Protein AF-A0A089HKS4-F1 (afdb_monomer_lite)

Structure (mmCIF, N/CA/C/O backbone):
data_AF-A0A089HKS4-F1
#
_entry.id   AF-A0A089HKS4-F1
#
loop_
_atom_site.group_PDB
_atom_site.id
_atom_site.type_symbol
_atom_site.label_atom_id
_atom_site.label_alt_id
_atom_site.label_comp_id
_atom_site.label_asym_id
_atom_site.label_entity_id
_atom_site.label_seq_id
_atom_site.pdbx_PDB_ins_code
_atom_site.Cartn_x
_atom_site.Cartn_y
_atom_site.Cartn_z
_atom_site.occupancy
_atom_site.B_iso_or_equiv
_atom_site.auth_seq_id
_atom_site.auth_comp_id
_atom_site.auth_asym_id
_atom_site.auth_atom_id
_atom_site.pdbx_PDB_model_num
ATOM 1 N N . MET A 1 1 ? 11.413 -24.859 32.666 1.00 36.19 1 MET A N 1
ATOM 2 C CA . MET A 1 1 ? 10.298 -23.890 32.607 1.00 36.19 1 MET A CA 1
ATOM 3 C C . MET A 1 1 ? 10.581 -22.929 31.468 1.00 36.19 1 MET A C 1
ATOM 5 O O . MET A 1 1 ? 11.746 -22.648 31.229 1.00 36.19 1 MET A O 1
ATOM 9 N N . HIS A 1 2 ? 9.527 -22.548 30.751 1.00 44.34 2 HIS A N 1
ATOM 10 C CA . HIS A 1 2 ? 9.494 -21.670 29.578 1.00 44.34 2 HIS A CA 1
ATOM 11 C C . HIS A 1 2 ? 10.406 -20.441 29.664 1.00 44.34 2 HIS A C 1
ATOM 13 O O . HIS A 1 2 ? 10.468 -19.835 30.727 1.00 44.34 2 HIS A O 1
ATOM 19 N N . VAL A 1 3 ? 10.913 -19.998 28.506 1.00 37.94 3 VAL A N 1
ATOM 20 C CA . VAL A 1 3 ? 10.481 -18.707 27.939 1.00 37.94 3 VAL A CA 1
ATOM 21 C C . VAL A 1 3 ? 10.376 -18.863 26.416 1.00 37.94 3 VAL A C 1
ATOM 23 O O . VAL A 1 3 ? 11.381 -18.894 25.714 1.00 37.94 3 VAL A O 1
ATOM 26 N N . SER A 1 4 ? 9.153 -19.001 25.909 1.00 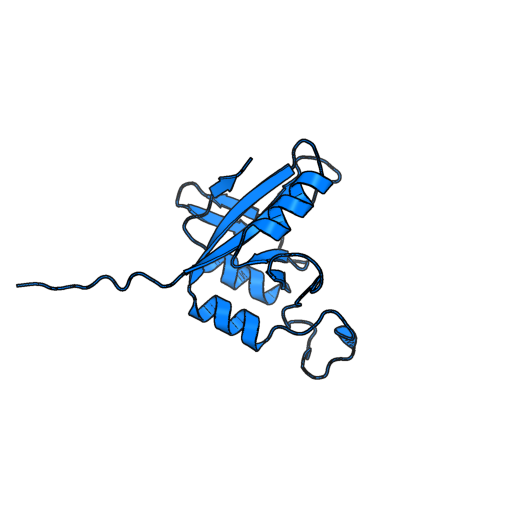47.31 4 SER A N 1
ATOM 27 C CA . SER A 1 4 ? 8.822 -18.631 24.535 1.00 47.31 4 SER A CA 1
ATOM 28 C C . SER A 1 4 ? 8.709 -17.110 24.517 1.00 47.31 4 SER A C 1
ATOM 30 O O . SER A 1 4 ? 7.726 -16.561 25.017 1.00 47.31 4 SER A O 1
ATOM 32 N N . VAL A 1 5 ? 9.734 -16.428 24.014 1.00 43.84 5 VAL A N 1
ATOM 33 C CA . VAL A 1 5 ? 9.570 -15.038 23.592 1.00 43.84 5 VAL A CA 1
ATOM 34 C C . VAL A 1 5 ? 8.812 -15.135 22.277 1.00 43.84 5 VAL A C 1
ATOM 36 O O . VAL A 1 5 ? 9.337 -15.666 21.302 1.00 43.84 5 VAL A O 1
ATOM 39 N N . ALA A 1 6 ? 7.542 -14.739 22.279 1.00 45.81 6 ALA A N 1
ATOM 40 C CA . ALA A 1 6 ? 6.919 -14.340 21.032 1.00 45.81 6 ALA A CA 1
ATOM 41 C C . ALA A 1 6 ? 7.774 -13.176 20.524 1.00 45.81 6 ALA A C 1
ATOM 43 O O . ALA A 1 6 ? 7.830 -12.147 21.197 1.00 45.81 6 ALA A O 1
ATOM 44 N N . ASP A 1 7 ? 8.506 -13.373 19.425 1.00 47.94 7 ASP A N 1
ATOM 45 C CA . ASP A 1 7 ? 9.016 -12.244 18.655 1.00 47.94 7 ASP A CA 1
ATOM 46 C C . ASP A 1 7 ? 7.803 -11.343 18.424 1.00 47.94 7 ASP A C 1
ATOM 48 O O . ASP A 1 7 ? 6.826 -11.771 17.801 1.00 47.94 7 ASP A O 1
ATOM 52 N N . GLU A 1 8 ? 7.805 -10.134 18.990 1.00 53.44 8 GLU A N 1
ATOM 53 C CA . GLU A 1 8 ? 6.911 -9.097 18.495 1.00 53.44 8 GLU A CA 1
ATOM 54 C C . GLU A 1 8 ? 7.247 -8.981 17.014 1.00 53.44 8 GLU A C 1
ATOM 56 O O . GLU A 1 8 ? 8.325 -8.509 16.652 1.00 53.44 8 GLU A O 1
ATOM 61 N N . ALA A 1 9 ? 6.386 -9.534 16.160 1.00 63.00 9 ALA A N 1
ATOM 62 C CA . ALA A 1 9 ? 6.584 -9.466 14.730 1.00 63.00 9 ALA A CA 1
ATOM 63 C C . ALA A 1 9 ? 6.672 -7.980 14.384 1.00 63.00 9 ALA A C 1
ATOM 65 O O . ALA A 1 9 ? 5.682 -7.256 14.504 1.00 63.00 9 ALA A O 1
ATOM 66 N N . ASN A 1 10 ? 7.873 -7.522 14.025 1.00 89.69 10 ASN A N 1
ATOM 67 C CA . ASN A 1 10 ? 8.078 -6.152 13.599 1.00 89.69 10 ASN A CA 1
ATOM 68 C C . ASN A 1 10 ? 7.213 -5.960 12.353 1.00 89.69 10 ASN A C 1
ATOM 70 O O . ASN A 1 10 ? 7.341 -6.705 11.376 1.00 89.69 10 ASN A O 1
ATOM 74 N N . THR A 1 11 ? 6.252 -5.051 12.445 1.00 95.94 11 THR A N 1
ATOM 75 C CA . THR A 1 11 ? 5.238 -4.830 11.419 1.00 95.94 11 THR A CA 1
ATOM 76 C C . THR A 1 11 ? 5.248 -3.376 11.003 1.00 95.94 11 THR A C 1
ATOM 78 O O . THR A 1 11 ? 5.591 -2.482 11.774 1.00 95.94 11 THR A O 1
ATOM 81 N N . VAL A 1 12 ? 4.864 -3.141 9.755 1.00 97.19 12 VAL A N 1
ATOM 82 C CA . VAL A 1 12 ? 4.718 -1.808 9.186 1.00 97.19 12 VAL A CA 1
ATOM 83 C C . VAL A 1 12 ? 3.266 -1.615 8.791 1.00 97.19 12 VAL A C 1
ATOM 85 O O . VAL A 1 12 ? 2.650 -2.495 8.184 1.00 97.19 12 VAL A O 1
ATOM 88 N N . LYS A 1 13 ? 2.719 -0.451 9.140 1.00 97.81 13 LYS A N 1
ATOM 89 C CA . LYS A 1 13 ? 1.343 -0.088 8.816 1.00 97.81 13 LYS A CA 1
ATOM 90 C C . LYS A 1 13 ? 1.222 0.439 7.400 1.00 97.81 13 LYS A C 1
ATOM 92 O O . LYS A 1 13 ? 2.062 1.205 6.928 1.00 97.81 13 LYS A O 1
ATOM 97 N N . TYR A 1 14 ? 0.140 0.039 6.753 1.00 97.88 14 TYR A N 1
ATOM 98 C CA . TYR A 1 14 ? -0.251 0.451 5.421 1.00 97.88 14 TYR A CA 1
ATOM 99 C C . TYR A 1 14 ? -1.690 0.953 5.431 1.00 97.88 14 TYR A C 1
ATOM 101 O O . TYR A 1 14 ? -2.522 0.520 6.227 1.00 97.88 14 TYR A O 1
ATOM 109 N N . TYR A 1 15 ? -1.975 1.870 4.512 1.00 97.06 15 TYR A N 1
ATOM 110 C CA . TYR A 1 15 ? -3.217 2.621 4.474 1.00 97.06 15 TYR A CA 1
ATOM 111 C C . TYR A 1 15 ? -3.741 2.713 3.046 1.00 97.06 15 TYR A C 1
ATOM 113 O O . TYR A 1 15 ? -3.063 3.212 2.143 1.00 97.06 15 TYR A O 1
ATOM 121 N N . ARG A 1 16 ? -4.975 2.265 2.822 1.00 94.81 16 ARG A N 1
ATOM 122 C CA . ARG A 1 16 ? -5.644 2.334 1.522 1.00 94.81 16 ARG A CA 1
ATOM 123 C C . ARG A 1 16 ? -6.877 3.223 1.604 1.00 94.81 16 ARG A C 1
ATOM 125 O O . ARG A 1 16 ? -7.870 2.846 2.209 1.00 94.81 16 ARG A O 1
ATOM 132 N N . VAL A 1 17 ? -6.849 4.362 0.914 1.00 93.06 17 VAL A N 1
ATOM 133 C CA . VAL A 1 17 ? -8.039 5.214 0.767 1.00 93.06 17 VAL A CA 1
ATOM 134 C C . VAL A 1 17 ? -9.005 4.597 -0.247 1.00 93.06 17 VAL A C 1
ATOM 136 O O . VAL A 1 17 ? -8.616 4.314 -1.388 1.00 93.06 17 VAL A O 1
ATOM 139 N N . GLN A 1 18 ? -10.266 4.433 0.145 1.00 90.62 18 GLN A N 1
ATOM 140 C CA . GLN A 1 18 ? -11.372 4.021 -0.723 1.00 90.62 18 GLN A CA 1
ATOM 141 C C . GLN A 1 18 ? -12.529 5.023 -0.633 1.00 90.62 18 GLN A C 1
ATOM 143 O O . GLN A 1 18 ? -12.524 5.928 0.199 1.00 90.62 18 GLN A O 1
ATOM 148 N N . THR A 1 19 ? -13.491 4.938 -1.551 1.00 84.88 19 THR A N 1
ATOM 149 C CA . THR A 1 19 ? -14.662 5.829 -1.557 1.00 84.88 19 THR A CA 1
ATOM 150 C C . THR A 1 19 ? -15.882 5.039 -1.989 1.00 84.88 19 THR A C 1
ATOM 152 O O . THR A 1 19 ? -15.826 4.361 -3.014 1.00 84.88 19 THR A O 1
ATOM 155 N N . LYS A 1 20 ? -16.972 5.140 -1.228 1.00 75.38 20 LYS A N 1
ATOM 156 C CA . LYS A 1 20 ? -18.261 4.520 -1.552 1.00 75.38 20 LYS A CA 1
ATOM 157 C C . LYS A 1 20 ? -18.883 5.251 -2.760 1.00 75.38 20 LYS A C 1
ATOM 159 O O . LYS A 1 20 ? -19.045 6.467 -2.711 1.00 75.38 20 LYS A O 1
ATOM 164 N N . GLY A 1 21 ? -19.214 4.542 -3.849 1.00 62.38 21 GLY A N 1
ATOM 165 C CA . GLY A 1 21 ? -19.958 5.089 -5.008 1.00 62.38 21 GLY A CA 1
ATOM 166 C C . GLY A 1 21 ? -19.332 4.879 -6.403 1.00 62.38 21 GLY A C 1
ATOM 167 O O . GLY A 1 21 ? -18.217 4.382 -6.535 1.00 62.38 21 GLY A O 1
ATOM 168 N N . GLU A 1 22 ? -20.052 5.289 -7.460 1.00 50.25 22 GLU A N 1
ATOM 169 C CA . GLU A 1 22 ? -19.751 5.027 -8.893 1.00 50.25 22 GLU A CA 1
ATOM 170 C C . GLU A 1 22 ? -18.456 5.663 -9.441 1.00 50.25 22 GLU A C 1
ATOM 172 O O . GLU A 1 22 ? -17.947 5.246 -10.483 1.00 50.25 22 GLU A O 1
ATOM 177 N N . HIS A 1 23 ? -17.912 6.676 -8.763 1.00 47.06 23 HIS A N 1
ATOM 178 C CA . HIS A 1 23 ? -16.701 7.401 -9.185 1.00 47.06 23 HIS A CA 1
ATOM 179 C C . HIS A 1 23 ? -15.555 7.309 -8.169 1.00 47.06 23 HIS A C 1
ATOM 181 O O . HIS A 1 23 ? -14.490 7.905 -8.356 1.00 47.06 23 HIS A O 1
ATOM 187 N N . GLY A 1 24 ? -15.768 6.558 -7.086 1.00 51.66 24 GLY A N 1
ATOM 188 C CA . GLY A 1 24 ? -14.751 6.257 -6.096 1.00 51.66 24 GLY A CA 1
ATOM 189 C C . GLY A 1 24 ? -13.690 5.325 -6.660 1.00 51.66 24 GLY A C 1
ATOM 190 O O . GLY A 1 24 ? -13.913 4.585 -7.615 1.00 51.66 24 GLY A O 1
ATOM 191 N N . SER A 1 25 ? -12.508 5.309 -6.048 1.00 57.06 25 SER A N 1
ATOM 192 C CA . SER A 1 25 ? -11.682 4.108 -6.140 1.00 57.06 25 SER A CA 1
ATOM 193 C C . SER A 1 25 ? -12.539 2.954 -5.630 1.00 57.06 25 SER A C 1
ATOM 195 O O . SER A 1 25 ? -12.789 2.933 -4.425 1.00 57.06 25 SER A O 1
ATOM 197 N N . PHE A 1 26 ? -13.011 2.098 -6.550 1.00 64.12 26 PHE A N 1
ATOM 198 C CA . PHE A 1 26 ? -13.854 0.930 -6.284 1.00 64.12 26 PHE A CA 1
ATOM 199 C C . PHE A 1 26 ? -13.459 0.276 -4.963 1.00 64.12 26 PHE A C 1
ATOM 201 O O . PHE A 1 26 ? -12.260 0.205 -4.675 1.00 64.12 26 PHE A O 1
ATOM 208 N N . GLU A 1 27 ? -14.446 -0.186 -4.192 1.00 76.44 27 GLU A N 1
ATOM 209 C CA . GLU A 1 27 ? -14.248 -1.025 -3.006 1.00 76.44 27 GLU A CA 1
ATOM 210 C C . GLU A 1 27 ? -13.445 -2.264 -3.415 1.00 76.44 27 GLU A C 1
ATOM 212 O O . GLU A 1 27 ? -13.967 -3.278 -3.872 1.00 76.44 27 GLU A O 1
ATOM 217 N N . ARG A 1 28 ? -12.125 -2.111 -3.387 1.00 87.38 28 ARG A N 1
ATOM 218 C CA . ARG A 1 28 ? -11.183 -3.018 -4.031 1.00 87.38 28 ARG A CA 1
ATOM 219 C C . ARG A 1 28 ? -10.545 -3.914 -3.001 1.00 87.38 28 ARG A C 1
ATOM 221 O O . ARG A 1 28 ? -10.212 -5.040 -3.331 1.00 87.38 28 ARG A O 1
ATOM 228 N N . MET A 1 29 ? -10.361 -3.390 -1.802 1.00 92.38 29 MET A N 1
ATOM 229 C CA . MET A 1 29 ? -9.932 -4.111 -0.627 1.00 92.38 29 MET A CA 1
ATOM 230 C C . MET A 1 29 ? -11.111 -4.188 0.340 1.00 92.38 29 MET A C 1
ATOM 232 O O . MET A 1 29 ? -11.772 -3.180 0.604 1.00 92.38 29 MET A O 1
ATOM 236 N N . VAL A 1 30 ? -11.373 -5.394 0.819 1.00 93.69 30 VAL A N 1
ATOM 237 C CA . VAL A 1 30 ? -12.378 -5.724 1.826 1.00 93.69 30 VAL A CA 1
ATOM 238 C C . VAL A 1 30 ? -11.629 -6.198 3.062 1.00 93.69 30 VAL A C 1
ATOM 240 O O . VAL A 1 30 ? -10.667 -6.950 2.931 1.00 93.69 30 VAL A O 1
ATOM 243 N N . VAL A 1 31 ? -12.041 -5.731 4.238 1.00 96.06 31 VAL A N 1
ATOM 244 C CA . VAL A 1 31 ? -11.536 -6.228 5.522 1.00 96.06 31 VAL A CA 1
ATOM 245 C C . VAL A 1 31 ? -12.405 -7.408 5.941 1.00 96.06 31 VAL A C 1
ATOM 247 O O . VAL A 1 31 ? -13.628 -7.279 5.961 1.00 96.06 31 VAL A O 1
ATOM 250 N N . ASN A 1 32 ? -11.777 -8.535 6.254 1.00 97.12 32 ASN A N 1
ATOM 251 C CA . ASN A 1 32 ? -12.457 -9.737 6.723 1.00 97.12 32 ASN A CA 1
ATOM 252 C C . ASN A 1 32 ? -12.618 -9.711 8.251 1.00 97.12 32 ASN A C 1
ATOM 254 O O . ASN A 1 32 ? -11.878 -9.021 8.954 1.00 97.12 32 ASN A O 1
ATOM 258 N N . ASP A 1 33 ? -13.554 -10.505 8.776 1.00 96.69 33 ASP A N 1
ATOM 259 C CA . ASP A 1 33 ? -13.853 -10.559 10.217 1.00 96.69 33 ASP A CA 1
ATOM 260 C C . ASP A 1 33 ? -12.660 -11.026 11.076 1.00 96.69 33 ASP A C 1
ATOM 262 O O . ASP A 1 33 ? -12.599 -10.735 12.270 1.00 96.69 33 ASP A O 1
ATOM 266 N N . ASP A 1 34 ? -11.704 -11.742 10.481 1.00 95.56 34 ASP A N 1
ATOM 267 C CA . ASP A 1 34 ? -10.487 -12.235 11.135 1.00 95.56 34 ASP A CA 1
ATOM 268 C C . ASP A 1 34 ? -9.309 -11.242 11.089 1.00 95.56 34 ASP A C 1
ATOM 270 O O . ASP A 1 34 ? -8.215 -11.553 11.562 1.00 95.56 34 ASP A O 1
ATOM 274 N N . GLY A 1 35 ? -9.518 -10.044 10.535 1.00 95.69 35 GLY A N 1
ATOM 275 C CA . GLY A 1 35 ? -8.482 -9.025 10.383 1.00 95.69 35 GLY A CA 1
ATOM 276 C C . GLY A 1 35 ? -7.533 -9.262 9.204 1.00 95.69 35 GLY A C 1
ATOM 277 O O . GLY A 1 35 ? -6.523 -8.564 9.104 1.00 95.69 35 GLY A O 1
ATOM 278 N N . THR A 1 36 ? -7.826 -10.208 8.310 1.00 97.81 36 THR A N 1
ATOM 279 C CA . THR A 1 36 ? -7.187 -10.296 6.987 1.00 97.81 36 THR A CA 1
ATOM 280 C C . THR A 1 36 ? -7.887 -9.376 5.984 1.00 97.81 36 THR A C 1
ATOM 282 O O . THR A 1 36 ? -8.860 -8.683 6.308 1.00 97.81 36 THR A O 1
ATOM 285 N N . ILE A 1 37 ? -7.401 -9.352 4.742 1.00 97.25 37 ILE A N 1
ATOM 286 C CA . ILE A 1 37 ? -8.039 -8.612 3.652 1.00 97.25 37 ILE A CA 1
ATOM 287 C C . ILE A 1 37 ? -8.359 -9.519 2.466 1.00 97.25 37 ILE A C 1
ATOM 289 O O . ILE A 1 37 ? -7.778 -10.584 2.282 1.00 97.25 37 ILE A O 1
ATOM 293 N N . SER A 1 38 ? -9.239 -9.045 1.593 1.00 95.62 38 SER A N 1
ATOM 294 C CA . SER A 1 38 ? -9.435 -9.604 0.256 1.00 95.62 38 SER A CA 1
ATOM 295 C C . SER A 1 38 ? -9.427 -8.500 -0.793 1.00 95.62 38 SER A C 1
ATOM 297 O O . SER A 1 38 ? -10.033 -7.444 -0.613 1.00 95.62 38 SER A O 1
ATOM 299 N N . ILE A 1 39 ? -8.730 -8.733 -1.901 1.00 93.38 39 ILE A N 1
ATOM 300 C CA . ILE A 1 39 ? -8.580 -7.806 -3.016 1.00 93.38 39 ILE A CA 1
ATOM 301 C C . ILE A 1 39 ? -9.466 -8.270 -4.177 1.00 93.38 39 ILE A C 1
ATOM 303 O O . ILE A 1 39 ? -9.105 -9.148 -4.959 1.00 93.38 39 ILE A O 1
ATOM 307 N N . VAL A 1 40 ? -10.614 -7.610 -4.337 1.00 89.69 40 VAL A N 1
ATOM 308 C CA . VAL A 1 40 ? -11.682 -7.949 -5.297 1.00 89.69 40 VAL A CA 1
ATOM 309 C C . VAL A 1 40 ? -11.183 -7.978 -6.746 1.00 89.69 40 VAL A C 1
ATOM 311 O O . VAL A 1 40 ? -11.601 -8.813 -7.544 1.00 89.69 40 VAL A O 1
ATOM 314 N N . THR A 1 41 ? -10.286 -7.058 -7.116 1.00 86.00 41 THR A N 1
ATOM 315 C CA . THR A 1 41 ? -9.699 -6.999 -8.464 1.00 86.00 41 THR A CA 1
ATOM 316 C C . THR A 1 41 ? -8.192 -6.794 -8.410 1.00 86.00 41 THR A C 1
ATOM 318 O O . THR A 1 41 ? -7.694 -5.878 -7.756 1.00 86.00 41 THR A O 1
ATOM 321 N N . LYS A 1 42 ? -7.434 -7.603 -9.156 1.00 90.31 42 LYS A N 1
ATOM 322 C CA . LYS A 1 42 ? -5.957 -7.576 -9.163 1.00 90.31 42 LYS A CA 1
ATOM 323 C C . LYS A 1 42 ? -5.346 -7.191 -10.517 1.00 90.3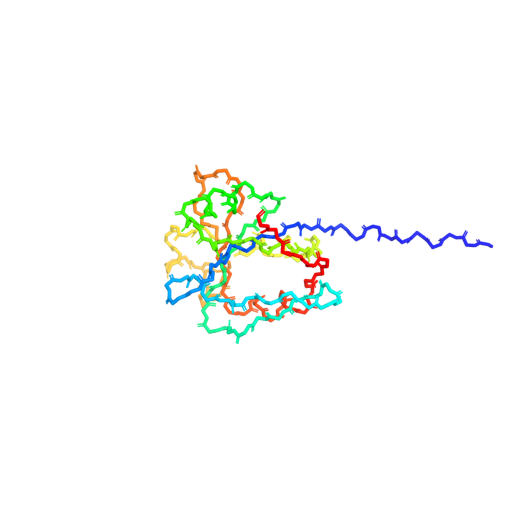1 42 LYS A C 1
ATOM 325 O O . LYS A 1 42 ? -4.155 -7.331 -10.732 1.00 90.31 42 LYS A O 1
ATOM 330 N N . ASN A 1 43 ? -6.141 -6.648 -11.437 1.00 89.31 43 ASN A N 1
ATOM 331 C CA . ASN A 1 43 ? -5.722 -6.316 -12.810 1.00 89.31 43 ASN A CA 1
ATOM 332 C C . ASN A 1 43 ? -5.113 -4.908 -12.985 1.00 89.31 43 ASN A C 1
ATOM 334 O O . ASN A 1 43 ? -4.849 -4.480 -14.107 1.00 89.31 43 ASN A O 1
ATOM 338 N N . SER A 1 44 ? -4.921 -4.166 -11.897 1.00 90.25 44 SER A N 1
ATOM 339 C CA . SER A 1 44 ? -4.377 -2.806 -11.908 1.00 90.25 44 SER A CA 1
ATOM 340 C C . SER A 1 44 ? -3.495 -2.567 -10.688 1.00 90.25 44 SER A C 1
ATOM 342 O O . SER A 1 44 ? -3.488 -3.362 -9.749 1.00 90.25 44 SER A O 1
ATOM 344 N N . ASN A 1 45 ? -2.745 -1.472 -10.672 1.00 92.75 45 ASN A N 1
ATOM 345 C CA . ASN A 1 45 ? -1.862 -1.188 -9.548 1.00 92.75 45 ASN A CA 1
ATOM 346 C C . ASN A 1 45 ? -2.657 -0.753 -8.310 1.00 92.75 45 ASN A C 1
ATOM 348 O O . ASN A 1 45 ? -3.674 -0.064 -8.433 1.00 92.75 45 ASN A O 1
ATOM 352 N N . LEU A 1 46 ? -2.211 -1.155 -7.125 1.00 93.69 46 LEU A N 1
ATOM 353 C CA . LEU A 1 46 ? -2.799 -0.774 -5.845 1.00 93.69 46 LEU A CA 1
ATOM 354 C C . LEU A 1 46 ? -2.051 0.433 -5.278 1.00 93.69 46 LEU A C 1
ATOM 356 O O . LEU A 1 46 ? -0.831 0.417 -5.188 1.00 93.69 46 LEU A O 1
ATOM 360 N N . ASN A 1 47 ? -2.782 1.475 -4.895 1.00 93.69 47 ASN A N 1
ATOM 361 C CA . ASN A 1 47 ? -2.202 2.688 -4.325 1.00 93.69 47 ASN A CA 1
ATOM 362 C C . ASN A 1 47 ? -2.363 2.670 -2.804 1.00 93.69 47 ASN A C 1
ATOM 364 O O . ASN A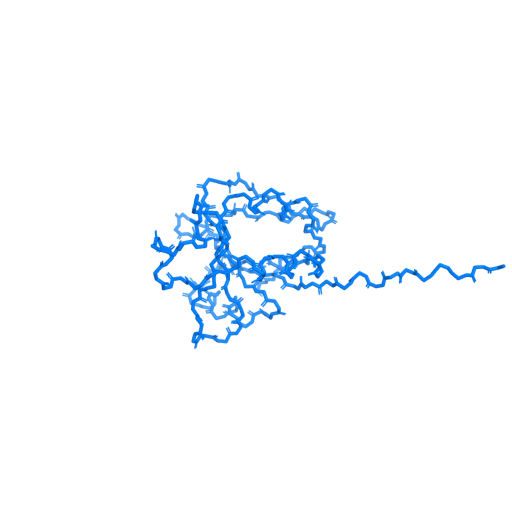 1 47 ? -3.503 2.646 -2.332 1.00 93.69 47 ASN A O 1
ATOM 368 N N . VAL A 1 48 ? -1.264 2.705 -2.060 1.00 95.31 48 VAL A N 1
ATOM 369 C CA . VAL A 1 48 ? -1.242 2.610 -0.593 1.00 95.31 48 VAL A CA 1
ATOM 370 C C . VAL A 1 48 ? -0.258 3.610 -0.009 1.00 95.31 48 VAL A C 1
ATOM 372 O O . VAL A 1 48 ? 0.775 3.890 -0.610 1.00 95.31 48 VAL A O 1
ATOM 375 N N . SER A 1 49 ? -0.571 4.135 1.166 1.00 95.81 49 SER A N 1
ATOM 376 C CA . SER A 1 49 ? 0.408 4.815 2.008 1.00 95.81 49 SER A CA 1
ATOM 377 C C . SER A 1 49 ? 1.022 3.815 2.983 1.00 95.81 49 SER A C 1
ATOM 379 O O . SER A 1 49 ? 0.368 2.834 3.328 1.00 95.81 49 SER A O 1
ATOM 381 N N . ALA A 1 50 ? 2.265 4.031 3.392 1.00 95.62 50 ALA A N 1
ATOM 382 C CA . ALA A 1 50 ? 3.000 3.162 4.305 1.00 95.62 50 ALA A CA 1
ATOM 383 C C . ALA A 1 50 ? 3.649 3.979 5.429 1.00 95.62 50 ALA A C 1
ATOM 385 O O . ALA A 1 50 ? 3.854 5.184 5.280 1.00 95.62 50 ALA A O 1
ATOM 386 N N . GLU A 1 51 ? 3.968 3.300 6.532 1.00 94.06 51 GLU A N 1
ATOM 387 C CA . GLU A 1 51 ? 4.548 3.828 7.779 1.00 94.06 51 GLU A CA 1
ATOM 388 C C . GLU A 1 51 ? 3.605 4.749 8.566 1.00 94.06 51 GLU A C 1
ATOM 390 O O . GLU A 1 51 ? 3.350 4.499 9.743 1.00 94.06 51 GLU A O 1
ATOM 395 N N . THR A 1 52 ? 3.048 5.780 7.925 1.00 93.44 52 THR A N 1
ATOM 396 C CA . THR A 1 52 ? 2.149 6.757 8.550 1.00 93.44 52 THR A CA 1
ATOM 397 C C . THR A 1 52 ? 0.861 6.957 7.752 1.00 93.44 52 THR A C 1
ATOM 399 O O . THR A 1 52 ? 0.805 6.764 6.534 1.00 93.44 52 THR A O 1
ATOM 402 N N . ALA A 1 53 ? -0.194 7.377 8.454 1.00 93.50 53 ALA A N 1
ATOM 403 C CA . ALA A 1 53 ? -1.499 7.651 7.857 1.00 93.50 53 ALA A CA 1
ATOM 404 C C . ALA A 1 53 ? -1.573 9.010 7.133 1.00 93.50 53 ALA A C 1
ATOM 406 O O . ALA A 1 53 ? -2.509 9.224 6.369 1.00 93.50 53 ALA A O 1
ATOM 407 N N . GLU A 1 54 ? -0.597 9.911 7.317 1.00 92.06 54 GLU A N 1
ATOM 408 C CA . GLU A 1 54 ? -0.664 11.324 6.893 1.00 92.06 54 GLU A CA 1
ATOM 409 C C . GLU A 1 54 ? -1.055 11.497 5.418 1.00 92.06 54 GLU A C 1
ATOM 411 O O . GLU A 1 54 ? -1.941 12.282 5.069 1.00 92.06 54 GLU A O 1
ATOM 416 N N . HIS A 1 55 ? -0.427 10.718 4.535 1.00 90.38 55 HIS A N 1
ATOM 417 C CA . HIS A 1 55 ? -0.719 10.767 3.107 1.00 90.38 55 HIS A CA 1
ATOM 418 C C . HIS A 1 55 ? -2.132 10.247 2.793 1.00 90.38 55 HIS A C 1
ATOM 420 O O . HIS A 1 55 ? -2.842 10.801 1.949 1.00 90.38 55 HIS A O 1
ATOM 426 N N . ALA A 1 56 ? -2.566 9.184 3.473 1.00 92.12 56 ALA A N 1
ATOM 427 C CA . ALA A 1 56 ? -3.901 8.628 3.297 1.00 92.12 56 ALA A CA 1
ATOM 428 C C . ALA A 1 56 ? -4.978 9.598 3.805 1.00 92.12 56 ALA A C 1
ATOM 430 O O . ALA A 1 56 ? -5.963 9.828 3.105 1.00 92.12 56 ALA A O 1
ATOM 431 N N . GLU A 1 57 ? -4.758 10.232 4.956 1.00 92.44 57 GLU A N 1
ATOM 432 C CA . GLU A 1 57 ? -5.641 11.251 5.529 1.00 92.44 57 GLU A CA 1
ATOM 433 C C . GLU A 1 57 ? -5.780 12.463 4.601 1.00 92.44 57 GLU A C 1
ATOM 435 O O . GLU A 1 57 ? -6.900 12.893 4.313 1.00 92.44 57 GLU A O 1
ATOM 440 N N . TYR A 1 58 ? -4.669 12.964 4.045 1.00 89.50 58 TYR A N 1
ATOM 441 C CA . TYR A 1 58 ? -4.683 14.051 3.062 1.00 89.50 58 TYR A CA 1
ATOM 442 C C . TYR A 1 58 ? -5.562 13.717 1.842 1.00 89.50 58 TYR A C 1
ATOM 444 O O . TYR A 1 58 ? -6.386 14.527 1.403 1.00 89.50 58 TYR A O 1
ATOM 452 N N . PHE A 1 59 ? -5.429 12.505 1.291 1.00 87.62 59 PHE A N 1
ATOM 453 C CA . PHE A 1 59 ? -6.211 12.083 0.126 1.00 87.62 59 PHE A CA 1
ATOM 454 C C . PHE A 1 59 ? -7.663 11.727 0.451 1.00 87.62 59 PHE A C 1
ATOM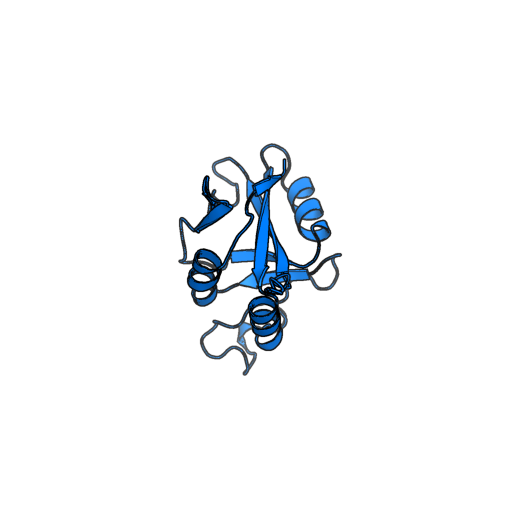 456 O O . PHE A 1 59 ? -8.528 11.938 -0.404 1.00 87.62 59 PHE A O 1
ATOM 463 N N . MET A 1 60 ? -7.945 11.215 1.649 1.00 89.88 60 MET A N 1
ATOM 464 C CA . MET A 1 60 ? -9.306 10.988 2.134 1.00 89.88 60 MET A CA 1
ATOM 465 C C . MET A 1 60 ? -10.058 12.321 2.208 1.00 89.88 60 MET A C 1
ATOM 467 O O . MET A 1 60 ? -11.079 12.491 1.544 1.00 89.88 60 MET A O 1
ATOM 471 N N . GLN A 1 61 ? -9.478 13.331 2.866 1.00 88.25 61 GLN A N 1
ATOM 472 C CA . GLN A 1 61 ? -10.064 14.675 2.945 1.00 88.25 61 GLN A CA 1
ATOM 473 C C . GLN A 1 61 ? -10.318 15.285 1.558 1.00 88.25 61 GLN A C 1
ATOM 475 O O . GLN A 1 61 ? -11.366 15.882 1.319 1.00 88.25 61 GLN A O 1
ATOM 480 N N . LYS A 1 62 ? -9.391 15.093 0.609 1.00 87.12 62 LYS A N 1
ATOM 481 C CA . LYS A 1 62 ? -9.540 15.575 -0.773 1.00 87.12 62 LYS A CA 1
ATOM 482 C C . LYS A 1 62 ? -10.650 14.861 -1.556 1.00 87.12 62 LYS A C 1
ATOM 484 O O . LYS A 1 62 ? -11.222 15.460 -2.465 1.00 87.12 62 LYS A O 1
ATOM 489 N N . LYS A 1 63 ? -10.920 13.586 -1.259 1.00 85.19 63 LYS A N 1
ATOM 490 C CA . LYS A 1 63 ? -11.983 12.799 -1.906 1.00 85.19 63 LYS A CA 1
ATOM 491 C C . LYS A 1 63 ? -13.371 13.147 -1.372 1.00 85.19 63 LYS A C 1
ATOM 493 O O . LYS A 1 63 ? -14.323 13.077 -2.144 1.00 85.19 63 LYS A O 1
ATOM 498 N N . GLY A 1 64 ? -13.468 13.578 -0.116 1.00 83.31 64 GLY A N 1
ATOM 499 C CA . GLY A 1 64 ? -14.704 14.083 0.476 1.00 83.31 64 GLY A CA 1
ATOM 500 C C . GLY A 1 64 ? -15.600 12.989 1.057 1.00 83.31 64 GLY A C 1
ATOM 501 O O . GLY A 1 64 ? -15.130 11.924 1.462 1.00 83.31 64 GLY A O 1
ATOM 502 N N . GLU A 1 65 ? -16.896 13.283 1.141 1.00 86.12 65 GLU A N 1
ATOM 503 C CA . GLU A 1 65 ? -17.888 12.451 1.827 1.00 86.12 65 GLU A CA 1
ATOM 504 C C . GLU A 1 65 ? -17.945 11.017 1.273 1.00 86.12 65 GLU A C 1
ATOM 506 O O . GLU A 1 65 ? -17.874 10.788 0.065 1.00 86.12 65 GLU A O 1
ATOM 511 N N . GLY A 1 66 ? -18.051 10.036 2.173 1.00 85.88 66 GLY A N 1
ATOM 512 C CA . GLY A 1 66 ? -18.086 8.615 1.817 1.00 85.88 66 GLY A CA 1
ATOM 513 C C . GLY A 1 66 ? -16.717 7.998 1.509 1.00 85.88 66 GLY A C 1
ATOM 514 O O . GLY A 1 66 ? -16.656 6.826 1.125 1.00 85.88 66 GLY A O 1
ATOM 515 N N . SER A 1 67 ? -15.623 8.752 1.665 1.00 90.12 67 SER A N 1
ATOM 516 C CA . SER A 1 67 ? -14.270 8.196 1.674 1.00 90.12 67 SER A CA 1
ATOM 517 C C . SER A 1 67 ? -13.873 7.679 3.054 1.00 90.12 67 SER A C 1
ATOM 519 O O . SER A 1 67 ? -14.349 8.174 4.068 1.00 90.12 67 SER A O 1
ATOM 521 N N . TYR A 1 68 ? -13.043 6.642 3.065 1.00 93.00 68 TYR A N 1
ATOM 522 C CA . TYR A 1 68 ? -12.564 5.976 4.273 1.00 93.00 68 TYR A CA 1
ATOM 523 C C . TYR A 1 68 ? -11.183 5.370 4.015 1.00 93.00 68 TYR A C 1
ATOM 525 O O . TYR A 1 68 ? -10.759 5.225 2.859 1.00 93.00 68 TYR A O 1
ATOM 533 N N . ILE A 1 69 ? -10.481 5.001 5.082 1.00 95.31 69 ILE A N 1
ATOM 534 C CA . ILE A 1 69 ? -9.159 4.372 5.025 1.00 95.31 69 ILE A CA 1
ATOM 535 C C . ILE A 1 69 ? -9.262 2.931 5.518 1.00 95.31 69 ILE A C 1
ATOM 537 O O . ILE A 1 69 ? -9.887 2.652 6.533 1.00 95.31 69 ILE A O 1
ATOM 541 N N . ILE A 1 70 ? -8.613 2.006 4.821 1.00 96.44 70 ILE A N 1
ATOM 542 C CA . ILE A 1 70 ? -8.308 0.676 5.353 1.00 96.44 70 ILE A CA 1
ATOM 543 C C . ILE A 1 70 ? -6.885 0.721 5.904 1.00 96.44 70 ILE A C 1
ATOM 545 O O . ILE A 1 70 ? -5.953 0.934 5.129 1.00 96.44 70 ILE A O 1
ATOM 549 N N . GLU A 1 71 ? -6.729 0.554 7.218 1.00 98.06 71 GLU A N 1
ATOM 550 C CA . GLU A 1 71 ? -5.441 0.306 7.883 1.00 98.06 71 GLU A CA 1
ATOM 551 C C . GLU A 1 71 ? -5.201 -1.205 7.910 1.00 98.06 71 GLU A C 1
ATOM 553 O O . GLU A 1 71 ? -6.123 -1.959 8.215 1.00 98.06 71 GLU A O 1
ATOM 558 N N . PHE A 1 72 ? -3.985 -1.647 7.606 1.00 98.06 72 PHE A N 1
ATOM 559 C CA . PHE A 1 72 ? -3.538 -3.028 7.781 1.00 98.06 72 PHE A CA 1
ATOM 560 C C . PHE A 1 72 ? -2.036 -3.066 8.062 1.00 98.06 72 PHE A C 1
ATOM 562 O O . PHE A 1 72 ? -1.325 -2.083 7.853 1.00 98.06 72 PHE A O 1
ATOM 569 N N . GLU A 1 73 ? -1.548 -4.204 8.534 1.00 98.25 73 GLU A N 1
ATOM 570 C CA . GLU A 1 73 ? -0.144 -4.426 8.860 1.00 98.25 73 GLU A CA 1
ATOM 571 C C . GLU A 1 73 ? 0.455 -5.503 7.959 1.00 98.25 73 GLU A C 1
ATOM 573 O O . GLU A 1 73 ? -0.208 -6.479 7.608 1.00 98.25 73 GLU A O 1
ATOM 578 N N . VAL A 1 74 ? 1.730 -5.337 7.613 1.00 97.19 74 VAL A N 1
ATOM 579 C CA . VAL A 1 74 ? 2.568 -6.365 6.980 1.00 97.19 74 VAL A CA 1
ATOM 580 C C . VAL A 1 74 ? 3.844 -6.530 7.793 1.00 97.19 74 VAL A C 1
ATOM 582 O O . VAL A 1 74 ? 4.253 -5.609 8.500 1.00 97.19 74 VAL A O 1
ATOM 585 N N . ASP A 1 75 ? 4.497 -7.681 7.697 1.00 95.94 75 ASP A N 1
ATOM 586 C CA . ASP A 1 75 ? 5.794 -7.881 8.343 1.00 95.94 75 ASP A CA 1
ATOM 587 C C . ASP A 1 75 ? 6.870 -6.954 7.750 1.00 95.94 75 ASP A C 1
ATOM 589 O O . ASP A 1 75 ? 6.892 -6.695 6.543 1.00 95.94 75 ASP A O 1
ATOM 593 N N . SER A 1 76 ? 7.816 -6.498 8.576 1.00 95.44 76 SER A N 1
ATOM 594 C CA . SER A 1 76 ? 8.885 -5.587 8.144 1.00 95.44 76 SER A CA 1
ATOM 595 C C . SER A 1 76 ? 9.732 -6.145 7.003 1.00 95.44 76 SER A C 1
ATOM 597 O O . SER A 1 76 ? 10.076 -5.388 6.108 1.00 95.44 76 SER A O 1
ATOM 599 N N . TRP A 1 77 ? 9.998 -7.459 6.958 1.00 95.25 77 TRP A N 1
ATOM 600 C CA . TRP A 1 77 ? 10.767 -8.057 5.854 1.00 95.25 77 TRP A CA 1
ATOM 601 C C . TRP A 1 77 ? 10.101 -7.816 4.492 1.00 95.25 77 TRP A C 1
ATOM 603 O O . TRP A 1 77 ? 10.777 -7.640 3.479 1.00 95.25 77 TRP A O 1
ATOM 613 N N . PHE A 1 78 ? 8.767 -7.797 4.462 1.00 96.38 78 PHE A N 1
ATOM 614 C CA . PHE A 1 78 ? 8.012 -7.567 3.242 1.00 96.38 78 PHE A CA 1
ATOM 615 C C . PHE A 1 78 ? 8.027 -6.091 2.854 1.00 96.38 78 PHE A C 1
ATOM 617 O O . PHE A 1 78 ? 8.170 -5.760 1.677 1.00 96.38 78 PHE A O 1
ATOM 624 N N . HIS A 1 79 ? 7.918 -5.204 3.845 1.00 96.56 79 HIS A N 1
ATOM 625 C CA . HIS A 1 79 ? 8.106 -3.773 3.638 1.00 96.56 79 HIS A CA 1
ATOM 626 C C . HIS A 1 79 ? 9.505 -3.471 3.079 1.00 96.56 79 HIS A C 1
ATOM 628 O O . HIS A 1 79 ? 9.616 -2.801 2.053 1.00 96.56 79 HIS A O 1
ATOM 634 N N . ASP A 1 80 ? 10.553 -4.035 3.681 1.00 96.75 80 ASP A N 1
ATOM 635 C CA . ASP A 1 80 ? 11.940 -3.870 3.240 1.00 96.75 80 ASP A CA 1
ATOM 636 C C . ASP A 1 80 ? 12.118 -4.353 1.796 1.00 96.75 80 ASP A C 1
ATOM 638 O O . ASP A 1 80 ? 12.704 -3.652 0.973 1.00 96.75 80 ASP A O 1
ATOM 642 N N . MET A 1 81 ? 11.524 -5.501 1.451 1.00 96.50 81 MET A N 1
ATOM 643 C CA . MET A 1 81 ? 11.510 -6.011 0.081 1.00 96.50 81 MET A CA 1
ATOM 644 C C . MET A 1 81 ? 10.795 -5.055 -0.884 1.00 96.50 81 MET A C 1
ATOM 646 O O . MET A 1 81 ? 11.311 -4.786 -1.968 1.00 96.50 81 MET A O 1
ATOM 650 N N . ILE A 1 82 ? 9.627 -4.506 -0.524 1.00 96.56 82 ILE A N 1
ATOM 651 C CA . ILE A 1 82 ? 8.964 -3.488 -1.355 1.00 96.56 82 ILE A CA 1
ATOM 652 C C . ILE A 1 82 ? 9.915 -2.315 -1.596 1.00 96.56 82 ILE A C 1
ATOM 654 O O . ILE A 1 82 ? 10.059 -1.890 -2.741 1.00 96.56 82 ILE A O 1
ATOM 658 N N . MET A 1 83 ? 10.560 -1.809 -0.545 1.00 96.25 83 MET A N 1
ATOM 659 C CA . MET A 1 83 ? 11.426 -0.633 -0.621 1.00 96.25 83 MET A CA 1
ATOM 660 C C . MET A 1 83 ? 12.715 -0.887 -1.406 1.00 96.25 83 MET A C 1
ATOM 662 O O . MET A 1 83 ? 13.154 0.001 -2.135 1.00 96.25 83 MET A O 1
ATOM 666 N N . GLU A 1 84 ? 13.277 -2.094 -1.335 1.00 95.69 84 GLU A N 1
ATOM 667 C CA . GLU A 1 84 ? 14.438 -2.510 -2.131 1.00 95.69 84 GLU A CA 1
ATOM 668 C C . GLU A 1 84 ? 14.145 -2.461 -3.639 1.00 95.69 84 GLU A C 1
ATOM 670 O O . GLU A 1 84 ? 14.968 -1.985 -4.426 1.00 95.69 84 GLU A O 1
ATOM 675 N N . TYR A 1 85 ? 12.956 -2.913 -4.052 1.00 95.25 85 TYR A N 1
ATOM 676 C CA . TYR A 1 85 ? 12.553 -2.936 -5.462 1.00 95.25 85 TYR A CA 1
ATOM 677 C C . TYR A 1 85 ? 11.824 -1.670 -5.920 1.00 95.25 85 TYR A C 1
ATOM 679 O O . TYR A 1 85 ? 11.590 -1.493 -7.123 1.00 95.25 85 TYR A O 1
ATOM 687 N N . ALA A 1 86 ? 11.435 -0.793 -4.997 1.00 95.50 86 ALA A N 1
ATOM 688 C CA . ALA A 1 86 ? 10.696 0.407 -5.329 1.00 95.50 86 ALA A CA 1
ATOM 689 C C . ALA A 1 86 ? 11.566 1.399 -6.102 1.00 95.50 86 ALA A C 1
ATOM 691 O O . ALA A 1 86 ? 12.703 1.702 -5.748 1.00 95.50 86 ALA A O 1
ATOM 692 N N . ILE A 1 87 ? 10.998 1.965 -7.163 1.00 94.88 87 ILE A N 1
ATOM 693 C CA . ILE A 1 87 ? 11.676 2.969 -7.980 1.00 94.88 87 ILE A CA 1
ATOM 694 C C . ILE A 1 87 ? 10.846 4.250 -8.091 1.00 94.88 87 ILE A C 1
ATOM 696 O O . ILE A 1 87 ? 9.616 4.214 -7.995 1.00 94.88 87 ILE A O 1
ATOM 700 N N . PRO A 1 88 ? 11.479 5.409 -8.345 1.00 93.50 88 PRO A N 1
ATOM 701 C CA . PRO A 1 88 ? 10.743 6.651 -8.527 1.00 93.50 88 PRO A CA 1
ATOM 702 C C . PRO A 1 88 ? 9.760 6.580 -9.703 1.00 93.50 88 PRO A C 1
ATOM 704 O O . PRO A 1 88 ? 10.083 6.063 -10.778 1.00 93.50 88 PRO A O 1
ATOM 707 N N . GLN A 1 89 ? 8.587 7.202 -9.548 1.00 91.38 89 GLN A N 1
ATOM 708 C CA . GLN A 1 89 ? 7.620 7.374 -10.641 1.00 91.38 89 GLN A CA 1
ATOM 709 C C . GLN A 1 89 ? 8.242 8.082 -11.863 1.00 91.38 89 GLN A C 1
ATOM 711 O O . GLN A 1 89 ? 7.934 7.776 -13.023 1.00 91.38 89 GLN A O 1
ATOM 716 N N . LYS A 1 90 ? 9.156 9.030 -11.622 1.00 90.62 90 LYS A N 1
ATOM 717 C CA . LYS A 1 90 ? 9.881 9.746 -12.676 1.00 90.62 90 LYS A CA 1
ATOM 718 C C . LYS A 1 90 ? 10.711 8.763 -13.504 1.00 90.62 90 LYS A C 1
ATOM 720 O O . LYS A 1 90 ? 11.567 8.064 -12.978 1.00 90.62 90 LYS A O 1
ATOM 725 N N . LYS A 1 91 ? 10.496 8.760 -14.826 1.00 90.00 91 LYS A N 1
ATOM 726 C CA . LYS A 1 91 ? 11.147 7.841 -15.785 1.00 90.00 91 LYS A CA 1
ATOM 727 C C . LYS A 1 91 ? 10.858 6.351 -15.537 1.00 90.00 91 LYS A C 1
ATOM 729 O O . LYS A 1 91 ? 11.548 5.514 -16.109 1.00 90.00 91 LYS A O 1
ATOM 734 N N . TYR A 1 92 ? 9.804 6.004 -14.792 1.00 91.06 92 TYR A N 1
ATOM 735 C CA . TYR A 1 92 ? 9.444 4.615 -14.476 1.00 91.06 92 TYR A CA 1
ATOM 736 C C . TYR A 1 92 ? 9.431 3.679 -15.697 1.00 91.06 92 TYR A C 1
ATOM 738 O O . TYR A 1 92 ? 9.982 2.584 -15.656 1.00 91.06 92 TYR A O 1
ATOM 746 N N . ARG A 1 93 ? 8.845 4.116 -16.823 1.00 87.31 93 ARG A N 1
ATOM 747 C CA . ARG A 1 93 ? 8.729 3.298 -18.050 1.00 87.31 93 ARG A CA 1
ATOM 748 C C . ARG A 1 93 ? 10.058 3.024 -18.756 1.00 87.31 93 ARG A C 1
ATOM 750 O O . ARG A 1 93 ? 10.130 2.078 -19.529 1.00 87.31 93 ARG A O 1
ATOM 757 N N . THR A 1 94 ? 11.059 3.869 -18.539 1.00 90.56 94 THR A N 1
ATOM 758 C CA . THR A 1 94 ? 12.380 3.786 -19.180 1.00 90.56 94 THR A CA 1
ATOM 759 C C . THR A 1 94 ? 13.472 3.398 -18.186 1.00 90.56 94 THR A C 1
ATOM 761 O O . THR A 1 94 ? 14.648 3.420 -18.535 1.00 90.56 94 THR A O 1
ATOM 764 N N . ASN A 1 95 ? 13.112 3.115 -16.932 1.00 89.50 95 ASN A N 1
ATOM 765 C CA . ASN A 1 95 ? 14.058 2.711 -15.907 1.00 89.50 95 ASN A CA 1
ATOM 766 C C . ASN A 1 95 ? 14.447 1.244 -16.139 1.00 89.50 95 ASN A C 1
ATOM 768 O O . ASN A 1 95 ? 13.575 0.380 -16.208 1.00 89.50 95 ASN A O 1
ATOM 772 N N . LEU A 1 96 ? 15.749 0.968 -16.246 1.00 90.06 96 LEU A N 1
ATOM 773 C CA . LEU A 1 96 ? 16.281 -0.380 -16.473 1.00 90.06 96 LEU A CA 1
ATOM 774 C C . LEU A 1 96 ? 15.998 -1.344 -15.314 1.00 90.06 96 LEU A C 1
ATOM 776 O O . LEU A 1 96 ? 16.025 -2.551 -15.526 1.00 90.06 96 LEU A O 1
ATOM 780 N N . LEU A 1 97 ? 15.709 -0.817 -14.121 1.00 88.88 97 LEU A N 1
ATOM 781 C CA . LEU A 1 97 ? 15.297 -1.591 -12.949 1.00 88.88 97 LEU A CA 1
ATOM 782 C C . LEU A 1 97 ? 13.818 -2.008 -13.008 1.00 88.88 97 LEU A C 1
ATOM 784 O O . LEU A 1 97 ? 13.383 -2.851 -12.238 1.00 88.88 97 LEU A O 1
ATOM 788 N N . ASN A 1 98 ? 13.036 -1.457 -13.941 1.00 90.06 98 ASN A N 1
ATOM 789 C CA . ASN A 1 98 ? 11.618 -1.772 -14.104 1.00 90.06 98 ASN A CA 1
ATOM 790 C C . ASN A 1 98 ? 11.366 -2.861 -15.159 1.00 90.06 98 ASN A C 1
ATOM 792 O O . ASN A 1 98 ? 10.512 -2.713 -16.045 1.00 90.06 98 ASN A O 1
ATOM 796 N N . GLN A 1 99 ? 12.157 -3.931 -15.123 1.00 75.19 99 GLN A N 1
ATOM 797 C CA . GLN A 1 99 ? 12.064 -5.005 -16.111 1.00 75.19 99 GLN A CA 1
ATOM 798 C C . GLN A 1 99 ? 10.716 -5.715 -15.949 1.00 75.19 99 GLN A C 1
ATOM 800 O O . GLN A 1 99 ? 10.431 -6.299 -14.913 1.00 75.19 99 GLN A O 1
ATOM 805 N N . GLY A 1 100 ? 9.847 -5.607 -16.957 1.00 83.19 100 GLY A N 1
ATOM 806 C CA . GLY A 1 100 ? 8.502 -6.193 -16.911 1.00 83.19 100 GLY A CA 1
ATOM 807 C C . GLY A 1 100 ? 7.410 -5.316 -16.287 1.00 83.19 100 GLY A C 1
ATOM 808 O O . GLY A 1 100 ? 6.263 -5.747 -16.253 1.00 83.19 100 GLY A O 1
ATOM 809 N N . ARG A 1 101 ? 7.703 -4.068 -15.882 1.00 85.00 101 ARG A N 1
ATOM 810 C CA . ARG A 1 101 ? 6.719 -3.132 -15.282 1.00 85.00 101 ARG A CA 1
ATOM 811 C C . ARG A 1 101 ? 6.095 -3.629 -13.973 1.00 85.00 101 ARG A C 1
ATOM 813 O O . ARG A 1 101 ? 4.941 -3.322 -13.676 1.00 85.00 101 ARG A O 1
ATOM 820 N N . THR A 1 102 ? 6.863 -4.397 -13.212 1.00 93.06 102 THR A N 1
ATOM 821 C CA . THR A 1 102 ? 6.447 -5.027 -11.956 1.00 93.06 102 THR A CA 1
ATOM 822 C C . THR A 1 102 ? 7.072 -4.384 -10.723 1.00 93.06 102 THR A C 1
ATOM 824 O O . THR A 1 102 ? 6.670 -4.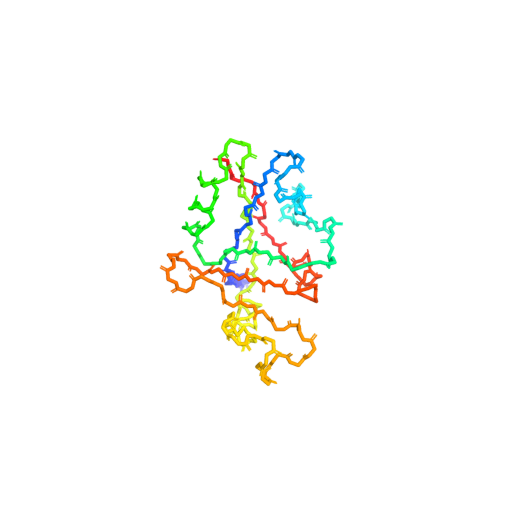726 -9.616 1.00 93.06 102 THR A O 1
ATOM 827 N N . ALA A 1 103 ? 7.995 -3.429 -10.873 1.00 95.75 103 ALA A N 1
ATOM 828 C CA . ALA A 1 103 ? 8.606 -2.749 -9.734 1.00 95.75 103 ALA A CA 1
ATOM 829 C C . ALA A 1 103 ? 7.586 -1.843 -9.012 1.00 95.75 103 ALA A C 1
ATOM 831 O O . ALA A 1 103 ? 6.863 -1.102 -9.695 1.00 95.75 103 ALA A O 1
ATOM 832 N N . PRO A 1 104 ? 7.529 -1.840 -7.668 1.00 96.75 104 PRO A N 1
ATOM 833 C CA . PRO A 1 104 ? 6.795 -0.836 -6.910 1.00 96.75 104 PRO A CA 1
ATOM 834 C C . PRO A 1 104 ? 7.224 0.578 -7.296 1.00 96.75 104 PRO A C 1
ATOM 836 O O . PRO A 1 104 ? 8.357 0.827 -7.719 1.00 96.75 104 PRO A O 1
ATOM 839 N N . LYS A 1 105 ? 6.302 1.526 -7.165 1.00 95.38 105 LYS A N 1
ATOM 840 C CA . LYS A 1 105 ? 6.564 2.937 -7.440 1.00 95.38 105 LYS A CA 1
ATOM 841 C C . LYS A 1 105 ? 6.482 3.744 -6.168 1.00 95.38 105 LYS A C 1
ATOM 843 O O . LYS A 1 105 ? 5.440 3.713 -5.530 1.00 95.38 105 LYS A O 1
ATOM 848 N N . ILE A 1 106 ? 7.510 4.536 -5.887 1.00 94.00 106 ILE A N 1
ATOM 849 C CA . ILE A 1 106 ? 7.400 5.649 -4.940 1.00 94.00 106 ILE A CA 1
ATOM 850 C C . ILE A 1 106 ? 6.784 6.822 -5.698 1.00 94.00 106 ILE A C 1
ATOM 852 O O . ILE A 1 106 ? 7.331 7.288 -6.711 1.00 94.00 106 ILE A O 1
ATOM 856 N N . VAL A 1 107 ? 5.620 7.251 -5.231 1.00 87.44 107 VAL A N 1
ATOM 857 C CA . VAL A 1 107 ? 4.802 8.306 -5.827 1.00 87.44 107 VAL A CA 1
ATOM 858 C C . VAL A 1 107 ? 4.755 9.492 -4.859 1.00 87.44 107 VAL A C 1
ATOM 860 O O . VAL A 1 107 ? 4.946 9.326 -3.662 1.00 87.44 107 VAL A O 1
ATOM 863 N N . ASP A 1 108 ? 4.569 10.699 -5.395 1.00 78.06 108 ASP A N 1
ATOM 864 C CA . ASP A 1 108 ? 4.395 11.939 -4.624 1.00 78.06 108 ASP A CA 1
ATOM 865 C C . ASP A 1 108 ? 5.454 12.214 -3.527 1.00 78.06 108 ASP A C 1
ATOM 867 O O . ASP A 1 108 ? 5.101 12.564 -2.404 1.00 78.06 108 ASP A O 1
ATOM 871 N N . PRO A 1 109 ? 6.769 12.195 -3.843 1.00 75.94 109 PRO A N 1
ATOM 872 C CA . PRO A 1 109 ? 7.856 12.372 -2.861 1.00 75.94 109 PRO A CA 1
ATOM 873 C C . PRO A 1 109 ? 7.926 13.768 -2.206 1.00 75.94 109 PRO A C 1
ATOM 875 O O . PRO A 1 109 ? 8.871 14.072 -1.483 1.00 75.94 109 PRO A O 1
ATOM 878 N N . HIS A 1 110 ? 6.983 14.655 -2.520 1.00 81.81 110 HIS A N 1
ATOM 879 C CA . HIS A 1 110 ? 6.884 16.009 -1.973 1.00 81.81 110 HIS A CA 1
ATOM 880 C C . HIS A 1 110 ? 5.707 16.174 -1.003 1.00 81.81 110 HIS A C 1
ATOM 882 O O . HIS A 1 110 ? 5.533 17.264 -0.464 1.00 81.81 110 HIS A O 1
ATOM 888 N N . GLN A 1 111 ? 4.892 15.134 -0.813 1.00 79.38 111 GLN A N 1
ATOM 889 C CA . GLN A 1 111 ? 3.836 15.105 0.195 1.00 79.38 111 GLN A CA 1
ATOM 890 C C . GLN A 1 111 ? 4.345 14.407 1.467 1.00 79.38 111 GLN A C 1
ATOM 892 O O . GLN A 1 111 ? 5.263 13.591 1.372 1.00 79.38 111 GLN A O 1
ATOM 897 N N . PRO A 1 112 ? 3.787 14.720 2.650 1.00 77.50 112 PRO A N 1
ATOM 898 C CA . PRO A 1 112 ? 4.066 13.970 3.872 1.00 77.50 112 PRO A CA 1
ATOM 899 C C . PRO A 1 112 ? 3.677 12.494 3.728 1.00 77.50 112 PRO A C 1
ATOM 901 O O . PRO A 1 112 ? 2.686 12.181 3.066 1.00 77.50 112 PRO A O 1
ATOM 904 N N . GLY A 1 113 ? 4.441 11.610 4.370 1.00 83.88 113 GLY A N 1
ATOM 905 C CA . GLY A 1 113 ? 4.251 10.159 4.330 1.00 83.88 113 GLY A CA 1
ATOM 906 C C . GLY A 1 113 ? 4.848 9.460 3.101 1.00 83.88 113 GLY A C 1
ATOM 907 O O . GLY A 1 113 ? 5.261 10.080 2.121 1.00 83.88 113 GLY A O 1
ATOM 908 N N . LEU A 1 114 ? 4.895 8.127 3.162 1.00 91.31 114 LEU A N 1
ATOM 909 C CA . LEU A 1 114 ? 5.362 7.276 2.070 1.00 91.31 114 LEU A CA 1
ATOM 910 C C . LEU A 1 114 ? 4.169 6.810 1.235 1.00 91.31 114 LEU A C 1
ATOM 912 O O . LEU A 1 114 ? 3.292 6.115 1.742 1.00 91.31 114 LEU A O 1
ATOM 916 N N . TYR A 1 115 ? 4.140 7.161 -0.052 1.00 94.06 115 TYR A N 1
ATOM 917 C CA . TYR A 1 115 ? 3.092 6.733 -0.976 1.00 94.06 115 TYR A CA 1
ATOM 918 C C . TYR A 1 115 ? 3.630 5.806 -2.060 1.00 94.06 115 TYR A C 1
ATOM 920 O O . TYR A 1 115 ? 4.596 6.109 -2.768 1.00 94.06 115 TYR A O 1
ATOM 928 N N . LEU A 1 116 ? 2.975 4.657 -2.182 1.00 95.94 116 LEU A N 1
ATOM 929 C CA . LEU A 1 116 ? 3.384 3.556 -3.030 1.00 95.94 116 LEU A CA 1
ATOM 930 C C . LEU A 1 116 ? 2.279 3.194 -4.019 1.00 95.94 116 LEU A C 1
ATOM 932 O O . LEU A 1 116 ? 1.102 3.092 -3.674 1.00 95.94 116 LEU A O 1
ATOM 936 N N . GLU A 1 117 ? 2.681 2.917 -5.254 1.00 95.38 117 GLU A N 1
ATOM 937 C CA . GLU A 1 117 ? 1.831 2.282 -6.254 1.00 95.38 117 GLU A CA 1
ATOM 938 C C . GLU A 1 117 ? 2.412 0.904 -6.603 1.00 95.38 117 GLU A C 1
ATOM 940 O O . GLU A 1 117 ? 3.486 0.789 -7.200 1.00 95.38 117 GLU A O 1
ATOM 945 N N . LEU A 1 118 ? 1.691 -0.147 -6.212 1.00 95.56 118 LEU A N 1
ATOM 946 C CA . LEU A 1 118 ? 2.118 -1.542 -6.254 1.00 95.56 118 LEU A CA 1
ATOM 947 C C . LEU A 1 118 ? 1.522 -2.269 -7.468 1.00 95.56 118 LEU A C 1
ATOM 949 O O . LEU A 1 118 ? 0.296 -2.320 -7.598 1.00 95.56 118 LEU A O 1
ATOM 953 N N . PRO A 1 119 ? 2.341 -2.830 -8.372 1.00 94.94 119 PRO A N 1
ATOM 954 C CA . PRO A 1 119 ? 1.848 -3.615 -9.504 1.00 94.94 119 PRO A CA 1
ATOM 955 C C . PRO A 1 119 ? 1.132 -4.915 -9.102 1.00 94.94 119 PRO A C 1
ATOM 957 O O . PRO A 1 119 ? 1.413 -5.438 -8.027 1.00 94.94 119 PRO A O 1
ATOM 960 N N . PRO A 1 120 ? 0.278 -5.490 -9.976 1.00 93.62 120 PRO A N 1
ATOM 961 C CA . PRO A 1 120 ? -0.500 -6.708 -9.720 1.00 93.62 120 PRO A CA 1
ATOM 962 C C . PRO A 1 120 ? 0.221 -7.853 -9.006 1.00 93.62 120 PRO A C 1
ATOM 964 O O . PRO A 1 120 ? -0.361 -8.456 -8.116 1.00 93.62 120 PRO A O 1
ATOM 967 N N . VAL A 1 121 ? 1.488 -8.116 -9.344 1.00 92.81 121 VAL A N 1
ATOM 968 C CA . VAL A 1 121 ? 2.278 -9.205 -8.741 1.00 92.81 121 VAL A CA 1
ATOM 969 C C . VAL A 1 121 ? 2.421 -9.086 -7.215 1.00 92.81 121 VAL A C 1
ATOM 971 O O . VAL A 1 121 ? 2.569 -10.090 -6.535 1.00 92.81 121 VAL A O 1
ATOM 974 N N . TRP A 1 122 ? 2.328 -7.873 -6.666 1.00 95.81 122 TRP A N 1
ATOM 975 C CA . TRP A 1 122 ? 2.430 -7.618 -5.226 1.00 95.81 122 TRP A CA 1
ATOM 976 C C . TRP A 1 122 ? 1.104 -7.801 -4.487 1.00 95.81 122 TRP A C 1
ATOM 978 O O . TRP A 1 122 ? 1.099 -7.933 -3.267 1.00 95.81 122 TRP A O 1
ATOM 988 N N . LEU A 1 123 ? -0.026 -7.776 -5.201 1.00 94.88 123 LEU A N 1
ATOM 989 C CA . LEU A 1 123 ? -1.353 -7.814 -4.582 1.00 94.88 123 LEU A CA 1
ATOM 990 C C . LEU A 1 123 ? -1.669 -9.200 -4.029 1.00 94.88 123 LEU A C 1
ATOM 992 O O . LEU A 1 123 ? -2.323 -9.285 -2.998 1.00 94.88 123 LEU A O 1
ATOM 996 N N . ASP A 1 124 ? -1.199 -10.263 -4.685 1.00 93.62 124 ASP A N 1
ATOM 997 C CA . ASP A 1 124 ? -1.353 -11.627 -4.171 1.00 93.62 124 ASP A CA 1
ATOM 998 C C . ASP A 1 124 ? -0.613 -11.798 -2.843 1.00 93.62 124 ASP A C 1
ATOM 1000 O O . ASP A 1 124 ? -1.187 -12.293 -1.880 1.00 93.62 124 ASP A O 1
ATOM 1004 N N . TRP A 1 125 ? 0.622 -11.298 -2.760 1.00 95.38 125 TRP A N 1
ATOM 1005 C CA . TRP A 1 125 ? 1.415 -11.378 -1.535 1.00 95.38 125 TRP A CA 1
ATOM 1006 C C . TRP A 1 125 ? 0.824 -10.534 -0.410 1.00 95.38 125 TRP A C 1
ATOM 1008 O O . TRP A 1 125 ? 0.740 -11.004 0.716 1.00 95.38 125 TRP A O 1
ATOM 1018 N N . ILE A 1 126 ? 0.368 -9.314 -0.710 1.00 95.75 126 ILE A N 1
ATOM 1019 C CA . ILE A 1 126 ? -0.296 -8.464 0.285 1.00 95.75 126 ILE A CA 1
ATOM 1020 C C . ILE A 1 126 ? -1.572 -9.113 0.815 1.00 95.75 126 ILE A C 1
ATOM 1022 O O . ILE A 1 126 ? -1.797 -9.075 2.016 1.00 95.75 126 ILE A O 1
ATOM 1026 N N . GLU A 1 127 ? -2.397 -9.703 -0.049 1.00 95.94 127 GLU A N 1
ATOM 1027 C CA . GLU A 1 127 ? -3.610 -10.395 0.392 1.00 95.94 127 GLU A CA 1
ATOM 1028 C C . GLU A 1 127 ? -3.297 -11.578 1.321 1.00 95.94 127 GLU A C 1
ATOM 1030 O O . GLU A 1 127 ? -4.028 -11.797 2.280 1.00 95.94 127 GLU A O 1
ATOM 1035 N N . GLU A 1 128 ? -2.199 -12.299 1.076 1.00 95.25 128 GLU A N 1
ATOM 1036 C CA . GLU A 1 128 ? -1.786 -13.453 1.883 1.00 95.25 128 GLU A CA 1
ATOM 1037 C C . GLU A 1 128 ? -1.232 -13.068 3.264 1.00 95.25 128 GLU A C 1
ATOM 1039 O O . GLU A 1 128 ? -1.479 -13.774 4.241 1.00 95.25 128 GLU A O 1
ATOM 1044 N N . ILE A 1 129 ? -0.479 -11.968 3.360 1.00 95.25 129 ILE A N 1
ATOM 1045 C CA . ILE A 1 129 ? 0.279 -11.633 4.580 1.00 95.25 129 ILE A CA 1
ATOM 1046 C C . ILE A 1 129 ? -0.315 -10.480 5.394 1.00 95.25 129 ILE A C 1
ATOM 1048 O O . ILE A 1 129 ? 0.118 -10.251 6.526 1.00 95.25 129 ILE A O 1
ATOM 1052 N N . ALA A 1 130 ? -1.235 -9.701 4.818 1.00 97.31 130 ALA A N 1
ATOM 1053 C CA . ALA A 1 130 ? -1.829 -8.573 5.518 1.00 97.31 130 ALA A CA 1
ATOM 1054 C C . ALA A 1 130 ? -2.655 -9.057 6.712 1.00 97.31 130 ALA A C 1
ATOM 1056 O O . ALA A 1 130 ? -3.465 -9.979 6.613 1.00 97.31 130 ALA A O 1
ATOM 1057 N N . LYS A 1 131 ? -2.462 -8.387 7.844 1.00 97.50 131 LYS A N 1
ATOM 1058 C CA . LYS A 1 131 ? -3.084 -8.731 9.122 1.00 97.50 131 LYS A CA 1
ATOM 1059 C C . LYS A 1 131 ? -3.522 -7.484 9.876 1.00 97.50 131 LYS A C 1
ATOM 1061 O O . LYS A 1 131 ? -3.152 -6.366 9.515 1.00 97.50 131 LYS A O 1
ATOM 1066 N N 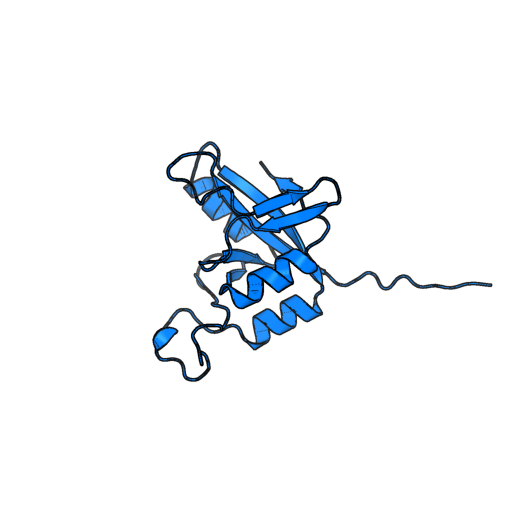. ASN A 1 132 ? -4.303 -7.688 10.936 1.00 97.62 132 ASN A N 1
ATOM 1067 C CA . ASN A 1 132 ? -4.821 -6.625 11.803 1.00 97.62 132 ASN A CA 1
ATOM 1068 C C . ASN A 1 132 ? -5.564 -5.517 11.032 1.00 97.62 132 ASN A C 1
ATOM 1070 O O . ASN A 1 132 ? -5.553 -4.348 11.427 1.00 97.62 132 ASN A O 1
ATOM 1074 N N . ALA A 1 133 ? -6.195 -5.883 9.916 1.00 98.06 133 ALA A N 1
ATOM 1075 C CA . ALA A 1 133 ? -6.872 -4.955 9.038 1.00 98.06 133 ALA A CA 1
ATOM 1076 C C . ALA A 1 133 ? -8.157 -4.407 9.672 1.00 98.06 133 ALA A C 1
ATOM 1078 O O . ALA A 1 133 ? -8.902 -5.128 10.337 1.00 98.06 133 ALA A O 1
ATOM 1079 N N . LYS A 1 134 ? -8.427 -3.117 9.458 1.00 97.56 134 LYS A N 1
ATOM 1080 C CA . LYS A 1 134 ? -9.624 -2.420 9.951 1.00 97.56 134 LYS A CA 1
ATOM 1081 C C . LYS A 1 134 ? -9.936 -1.180 9.120 1.00 97.56 134 LYS A C 1
ATOM 1083 O O . LYS A 1 134 ? -9.066 -0.611 8.463 1.00 97.56 134 LYS A O 1
ATOM 1088 N N . THR A 1 135 ? -11.188 -0.742 9.189 1.00 95.56 135 THR A N 1
ATOM 1089 C CA . THR A 1 135 ? -11.640 0.504 8.558 1.00 95.56 135 THR A CA 1
ATOM 1090 C C . THR A 1 135 ? -11.522 1.675 9.534 1.00 95.56 135 THR A C 1
ATOM 1092 O O . THR A 1 135 ? -11.869 1.538 10.706 1.00 95.56 135 THR A O 1
ATOM 1095 N N . LEU A 1 136 ? -11.038 2.812 9.041 1.00 93.38 136 LEU A N 1
ATOM 1096 C CA . LEU A 1 136 ? -11.010 4.113 9.702 1.00 93.38 136 LEU A CA 1
ATOM 1097 C C . LEU A 1 136 ? -11.907 5.067 8.897 1.00 93.38 136 LEU A C 1
ATOM 1099 O O . LEU A 1 136 ? -11.759 5.153 7.674 1.00 93.38 136 LEU A O 1
ATOM 1103 N N . GLU A 1 137 ? -12.829 5.749 9.575 1.00 81.06 137 GLU A N 1
ATOM 1104 C CA . GLU A 1 137 ? -13.781 6.713 8.993 1.00 81.06 137 GLU A CA 1
ATOM 1105 C C . GLU A 1 137 ? -13.480 8.145 9.450 1.00 81.06 137 GLU A C 1
ATOM 1107 O O . GLU A 1 137 ? -13.053 8.314 10.618 1.00 81.06 137 GLU A O 1
#

Sequence (137 aa):
MHVSVADEANTVKYYRVQTKGEHGSFERMVVNDDGTISIVTKNSNLNVSAETAEHAEYFMQKKGEGSYIIEFEVDSWFHDMIMEYAIPQKKYRTNLLNQGRTAPKIVDPHQPGLYLELPPVWLDWIEEIAKNAKTLE

Organism: Paenibacillus durus (NCBI:txid44251)

pLDDT: mean 87.5, std 14.33, range [36.19, 98.25]

Foldseek 3Di:
DDDPDPPPQAKKKKKAKWFPDDPTPPPQWDQDPQFAIDGNDLQFWGKMFIRDCQVVVVVQVVVDPRMWMKMWIAGVVVVVVLVVQEDEPVCLVVDPSCVPVQRKYFPDPPGPGTMITGHSVCNVVRRVGIGNIDMGD

Radius of gyration: 15.74 Å; chains: 1; bounding box: 36×40×52 Å

Secondary structure (DSSP, 8-state):
----------EEEEEEEEESSTTSS-S-EEE-TTS-EEES--SSPEEEEES-SHHHHHHHHHH-TTEEEEEEEEEHHHHHHHHHH-EESTTGGG-TT-TTS-S-EEE-TTSSSEEEEE-THHHHHHHHH-EEEEEE-